Protein AF-A0A3P9JPE1-F1 (afdb_monomer_lite)

Structure (mmCIF, N/CA/C/O backbone):
data_AF-A0A3P9JPE1-F1
#
_entry.id   AF-A0A3P9JPE1-F1
#
loop_
_atom_site.group_PDB
_atom_site.id
_atom_site.type_symbol
_atom_site.label_atom_id
_atom_site.label_alt_id
_atom_site.label_comp_id
_atom_site.label_asym_id
_atom_site.label_entity_id
_atom_site.label_seq_id
_atom_site.pdbx_PDB_ins_code
_atom_site.Cartn_x
_atom_site.Cartn_y
_atom_site.Cartn_z
_atom_site.occupancy
_atom_site.B_iso_or_equiv
_atom_site.auth_seq_id
_atom_site.auth_comp_id
_atom_site.auth_asym_id
_atom_site.auth_atom_id
_atom_site.pdbx_PDB_model_num
ATOM 1 N N . MET A 1 1 ? 8.153 -2.058 37.428 1.00 45.12 1 MET A N 1
ATOM 2 C CA . MET A 1 1 ? 8.034 -2.448 36.004 1.00 45.12 1 MET A CA 1
ATOM 3 C C . MET A 1 1 ? 6.707 -1.949 35.445 1.00 45.12 1 MET A C 1
ATOM 5 O O . MET A 1 1 ? 5.678 -2.517 35.771 1.00 45.12 1 MET A O 1
ATOM 9 N N . SER A 1 2 ? 6.710 -0.888 34.634 1.00 56.78 2 SER A N 1
ATOM 10 C CA . SER A 1 2 ? 5.516 -0.416 33.909 1.00 56.78 2 SER A CA 1
ATOM 11 C C . SER A 1 2 ? 5.601 -0.914 32.462 1.00 56.78 2 SER A C 1
ATOM 13 O O . SER A 1 2 ? 5.912 -0.168 31.542 1.00 56.78 2 SER A O 1
ATOM 15 N N . GLY A 1 3 ? 5.502 -2.238 32.298 1.00 56.34 3 GLY A N 1
ATOM 16 C CA . GLY A 1 3 ? 5.515 -2.904 30.987 1.00 56.34 3 GLY A CA 1
ATOM 17 C C . GLY A 1 3 ? 4.107 -3.179 30.449 1.00 56.34 3 GLY A C 1
ATOM 18 O O . GLY A 1 3 ? 3.908 -3.287 29.239 1.00 56.34 3 GLY A O 1
ATOM 19 N N . SER A 1 4 ? 3.112 -3.242 31.339 1.00 62.50 4 SER A N 1
ATOM 20 C CA . SER A 1 4 ? 1.728 -3.587 30.998 1.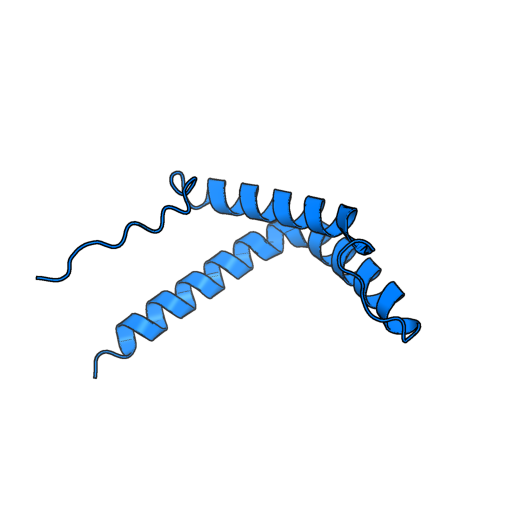00 62.50 4 SER A CA 1
ATOM 21 C C . SER A 1 4 ? 1.057 -2.518 30.128 1.00 62.50 4 SER A C 1
ATOM 23 O O . SER A 1 4 ? 0.357 -2.842 29.177 1.00 62.50 4 SER A O 1
ATOM 25 N N . ASN A 1 5 ? 1.319 -1.236 30.387 1.00 66.62 5 ASN A N 1
ATOM 26 C CA . ASN A 1 5 ? 0.804 -0.105 29.607 1.00 66.62 5 ASN A CA 1
ATOM 27 C C . ASN A 1 5 ? 1.454 0.016 28.213 1.00 66.62 5 ASN A C 1
ATOM 29 O O . ASN A 1 5 ? 0.769 0.366 27.252 1.00 66.62 5 ASN A O 1
ATOM 33 N N . VAL A 1 6 ? 2.744 -0.307 28.066 1.00 72.81 6 VAL A N 1
ATOM 34 C CA . VAL A 1 6 ? 3.431 -0.312 26.758 1.00 72.81 6 VAL A CA 1
ATOM 35 C C . VAL A 1 6 ? 2.906 -1.439 25.864 1.00 72.81 6 VAL A C 1
ATOM 37 O O . VAL A 1 6 ? 2.657 -1.228 24.671 1.00 72.81 6 VAL A O 1
ATOM 40 N N . TRP A 1 7 ? 2.678 -2.620 26.444 1.00 74.38 7 TRP A N 1
ATOM 41 C CA . TRP A 1 7 ? 2.141 -3.765 25.713 1.00 74.38 7 TRP A CA 1
ATOM 42 C C . TRP A 1 7 ? 0.699 -3.517 25.259 1.00 74.38 7 TRP A C 1
ATOM 44 O O . TRP A 1 7 ? 0.392 -3.705 24.081 1.00 74.38 7 TRP A O 1
ATOM 54 N N . THR A 1 8 ? -0.179 -3.028 26.139 1.00 78.00 8 THR A N 1
ATOM 55 C CA . THR A 1 8 ? -1.585 -2.778 25.782 1.00 78.00 8 THR A CA 1
ATOM 56 C C . THR A 1 8 ? -1.716 -1.755 24.653 1.00 78.00 8 THR A C 1
ATOM 58 O O . THR A 1 8 ? -2.390 -2.038 23.663 1.00 78.00 8 THR A O 1
ATOM 61 N N . ARG A 1 9 ? -0.986 -0.630 24.716 1.00 78.06 9 ARG A N 1
ATOM 62 C CA . ARG A 1 9 ? -1.015 0.395 23.653 1.00 78.06 9 ARG A CA 1
ATOM 63 C C . ARG A 1 9 ? -0.477 -0.114 22.315 1.00 78.06 9 ARG A C 1
ATOM 65 O O . ARG A 1 9 ? -1.003 0.239 21.264 1.00 78.06 9 ARG A O 1
ATOM 72 N N . SER A 1 10 ? 0.567 -0.943 22.330 1.00 80.75 10 SER A N 1
ATOM 73 C CA . SER A 1 10 ? 1.103 -1.531 21.093 1.00 80.75 10 SER A CA 1
ATOM 74 C C . SER A 1 10 ? 0.124 -2.525 20.469 1.00 80.75 10 SER A C 1
ATOM 76 O O . SER A 1 10 ? -0.032 -2.566 19.251 1.00 80.75 10 SER A O 1
ATOM 78 N N . ARG A 1 11 ? -0.580 -3.300 21.301 1.00 83.06 11 ARG A N 1
ATOM 79 C CA . ARG A 1 11 ? -1.571 -4.278 20.840 1.00 83.06 11 ARG A CA 1
ATOM 80 C C . ARG A 1 11 ? -2.804 -3.607 20.233 1.00 83.06 11 ARG A C 1
ATOM 82 O O . ARG A 1 11 ? -3.323 -4.084 19.229 1.00 83.06 11 ARG A O 1
ATOM 89 N N . GLU A 1 12 ? -3.234 -2.493 20.812 1.00 81.88 12 GLU A N 1
ATOM 90 C CA . GLU A 1 12 ? -4.317 -1.663 20.279 1.00 81.88 12 GLU A CA 1
ATOM 91 C C . GLU A 1 12 ? -3.956 -1.081 18.906 1.00 81.88 12 GLU A C 1
ATOM 93 O O . GLU A 1 12 ? -4.713 -1.238 17.952 1.00 81.88 12 GLU A O 1
ATOM 98 N N . LYS A 1 13 ? -2.739 -0.537 18.754 1.00 80.06 13 LYS A N 1
ATOM 99 C CA . LYS A 1 13 ? -2.237 -0.082 17.446 1.00 80.06 13 LYS A CA 1
ATOM 100 C C . LYS A 1 13 ? -2.243 -1.189 16.391 1.00 80.06 13 LYS A C 1
ATOM 102 O O . LYS A 1 13 ? -2.635 -0.934 15.258 1.00 80.06 13 LYS A O 1
ATOM 107 N N . MET A 1 14 ? -1.839 -2.410 16.752 1.00 81.38 14 MET A N 1
ATOM 108 C CA . MET A 1 14 ? -1.876 -3.549 15.826 1.00 81.38 14 MET A CA 1
ATOM 109 C C . MET A 1 14 ? -3.303 -3.923 15.412 1.00 81.38 14 MET A C 1
ATOM 111 O O . MET A 1 14 ? -3.528 -4.234 14.244 1.00 81.38 14 MET A O 1
ATOM 115 N N . ARG A 1 15 ? -4.281 -3.856 16.327 1.00 83.19 15 ARG A N 1
ATOM 116 C CA . ARG A 1 15 ? -5.692 -4.093 15.980 1.00 83.19 15 ARG A CA 1
ATOM 117 C C . ARG A 1 15 ? -6.228 -3.040 15.015 1.00 83.19 15 ARG A C 1
ATOM 119 O O . ARG A 1 15 ? -6.843 -3.404 14.019 1.00 83.19 15 ARG A O 1
ATOM 126 N N . ASN A 1 16 ? -5.941 -1.766 15.268 1.00 81.94 16 ASN A N 1
ATOM 127 C CA . ASN A 1 16 ? -6.394 -0.677 14.401 1.00 81.94 16 ASN A CA 1
ATOM 128 C C . ASN A 1 16 ? -5.751 -0.772 13.014 1.00 81.94 16 ASN A C 1
ATOM 130 O O . ASN A 1 16 ? -6.427 -0.619 12.001 1.00 81.94 16 ASN A O 1
ATOM 134 N N . PHE A 1 17 ? -4.460 -1.114 12.963 1.00 81.12 17 PHE A N 1
ATOM 135 C CA . PHE A 1 17 ? -3.772 -1.386 11.705 1.00 81.12 17 PHE A CA 1
ATOM 136 C C . PHE A 1 17 ? -4.419 -2.543 10.939 1.00 81.12 17 PHE A C 1
ATOM 138 O O . PHE A 1 17 ? -4.636 -2.415 9.741 1.00 81.12 17 PHE A O 1
ATOM 145 N N . SER A 1 18 ? -4.781 -3.636 11.620 1.00 83.19 18 SER A N 1
ATOM 146 C CA . SER A 1 18 ? -5.471 -4.768 10.992 1.00 83.19 18 SER A CA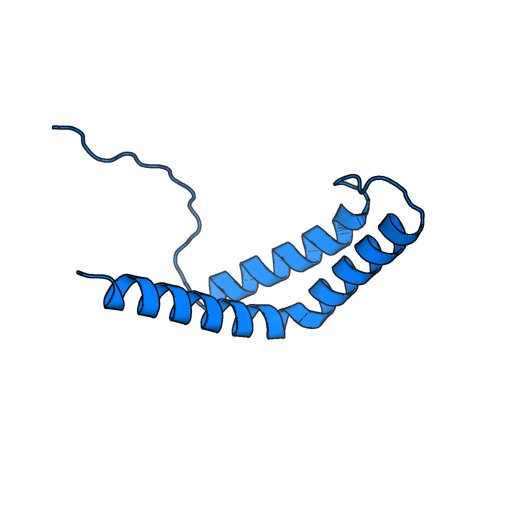 1
ATOM 147 C C . SER A 1 18 ? -6.825 -4.378 10.387 1.00 83.19 18 SER A C 1
ATOM 149 O O . SER A 1 18 ? -7.166 -4.881 9.321 1.00 83.19 18 SER A O 1
ATOM 151 N N . ASP A 1 19 ? -7.586 -3.494 11.040 1.00 84.31 19 ASP A N 1
ATOM 152 C CA . ASP A 1 19 ? -8.887 -3.018 10.540 1.00 84.31 19 ASP A CA 1
ATOM 153 C C . ASP A 1 19 ? -8.757 -2.043 9.360 1.00 84.31 19 ASP A C 1
ATOM 155 O O . ASP A 1 19 ? -9.586 -2.020 8.456 1.00 84.31 19 ASP A O 1
ATOM 159 N N . ILE A 1 20 ? -7.707 -1.221 9.334 1.00 83.44 20 ILE A N 1
ATOM 160 C CA . ILE A 1 20 ? -7.438 -0.369 8.169 1.00 83.44 20 ILE A CA 1
ATOM 161 C C . ILE A 1 20 ? -6.904 -1.219 7.011 1.00 83.44 20 ILE A C 1
ATOM 163 O O . ILE A 1 20 ? -7.301 -1.023 5.866 1.00 83.44 20 ILE A O 1
ATOM 167 N N . PHE A 1 21 ? -6.029 -2.181 7.307 1.00 82.88 21 PHE A N 1
ATOM 168 C CA . PHE A 1 21 ? -5.443 -3.069 6.310 1.00 82.88 21 PHE A CA 1
ATOM 169 C C . PHE A 1 21 ? -6.511 -3.898 5.591 1.00 82.88 21 PHE A C 1
ATOM 171 O O . PHE A 1 21 ? -6.434 -4.045 4.376 1.00 82.88 21 PHE A O 1
ATOM 178 N N . SER A 1 22 ? -7.533 -4.389 6.302 1.00 86.38 22 SER A N 1
ATOM 179 C CA . SER A 1 22 ? -8.634 -5.137 5.679 1.00 86.38 22 SER A CA 1
ATOM 180 C C . SER A 1 22 ? -9.428 -4.299 4.671 1.00 86.38 22 SER A C 1
ATOM 182 O O . SER A 1 22 ? -9.868 -4.833 3.658 1.00 86.38 22 SER A O 1
ATOM 184 N N . LYS A 1 23 ? -9.565 -2.986 4.900 1.00 87.44 23 LYS A N 1
ATOM 185 C CA . LYS A 1 23 ? -10.245 -2.051 3.984 1.00 87.44 23 LYS A CA 1
ATOM 186 C C . LYS A 1 23 ? -9.419 -1.708 2.745 1.00 87.44 23 LYS A C 1
ATOM 188 O O . LYS A 1 23 ? -10.000 -1.306 1.748 1.00 87.44 23 LYS A O 1
ATOM 193 N N . CYS A 1 24 ? -8.098 -1.864 2.823 1.00 91.88 24 CYS A N 1
ATOM 194 C CA . CYS A 1 24 ? -7.147 -1.588 1.742 1.00 91.88 24 CYS A CA 1
ATOM 195 C C . CYS A 1 24 ? -6.511 -2.871 1.179 1.00 91.88 24 CYS A C 1
ATOM 197 O O . CYS A 1 24 ? -5.396 -2.842 0.647 1.00 91.88 24 CYS A O 1
ATOM 199 N N . ALA A 1 25 ? -7.162 -4.022 1.382 1.00 90.62 25 ALA A N 1
ATOM 200 C CA . ALA A 1 25 ? -6.603 -5.328 1.050 1.00 90.62 25 ALA A CA 1
ATOM 201 C C . ALA A 1 25 ? -6.387 -5.496 -0.462 1.00 90.62 25 ALA A C 1
ATOM 203 O O . ALA A 1 25 ? -5.404 -6.115 -0.874 1.00 90.62 25 ALA A O 1
ATOM 204 N N . ASP A 1 26 ? -7.257 -4.904 -1.281 1.00 91.56 26 ASP A N 1
ATOM 205 C CA . ASP A 1 26 ? -7.176 -4.975 -2.739 1.00 91.56 26 ASP A CA 1
ATOM 206 C C . ASP A 1 26 ? -5.973 -4.183 -3.271 1.00 91.56 26 ASP A C 1
ATOM 208 O O . ASP A 1 26 ? -5.169 -4.710 -4.048 1.00 91.56 26 ASP A O 1
ATOM 212 N N . GLU A 1 27 ? -5.775 -2.952 -2.790 1.00 90.81 27 GLU A N 1
ATOM 213 C CA . GLU A 1 27 ? -4.609 -2.131 -3.123 1.00 90.81 27 GLU A CA 1
ATOM 214 C C . GLU A 1 27 ? -3.312 -2.767 -2.600 1.00 90.81 27 GLU A C 1
ATOM 216 O O . GLU A 1 27 ? -2.278 -2.742 -3.275 1.00 90.81 27 GLU A O 1
ATOM 221 N N . ALA A 1 28 ? -3.359 -3.397 -1.420 1.00 89.94 28 ALA A N 1
ATOM 222 C CA . ALA A 1 28 ? -2.214 -4.099 -0.846 1.00 89.94 28 ALA A CA 1
ATOM 223 C C . ALA A 1 28 ? -1.831 -5.326 -1.684 1.00 89.94 28 ALA A C 1
ATOM 225 O O . ALA A 1 28 ? -0.645 -5.567 -1.931 1.00 89.94 28 ALA A O 1
ATOM 226 N N . ALA A 1 29 ? -2.824 -6.080 -2.161 1.00 93.12 29 ALA A N 1
ATOM 227 C CA . ALA A 1 29 ? -2.612 -7.219 -3.041 1.00 93.1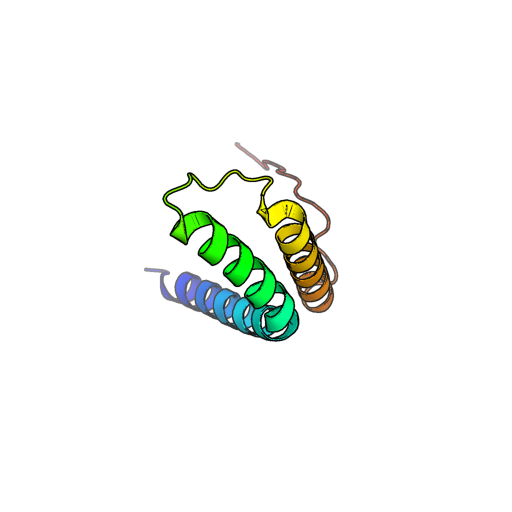2 29 ALA A CA 1
ATOM 228 C C . ALA A 1 29 ? -2.038 -6.788 -4.400 1.00 93.12 29 ALA A C 1
ATOM 230 O O . ALA A 1 29 ? -1.144 -7.458 -4.918 1.00 93.12 29 ALA A O 1
ATOM 231 N N . ALA A 1 30 ? -2.502 -5.671 -4.970 1.00 92.56 30 ALA A N 1
ATOM 232 C CA . ALA A 1 30 ? -1.955 -5.119 -6.211 1.00 92.56 30 ALA A CA 1
ATOM 233 C C . ALA A 1 30 ? -0.474 -4.730 -6.059 1.00 92.56 30 ALA A C 1
ATOM 235 O O . ALA A 1 30 ? 0.366 -5.158 -6.858 1.00 92.56 30 ALA A O 1
ATOM 236 N N . TYR A 1 31 ? -0.129 -4.013 -4.984 1.00 91.81 31 TYR A N 1
ATOM 237 C CA . TYR A 1 31 ? 1.259 -3.663 -4.677 1.00 91.81 31 TYR A CA 1
ATOM 238 C C . TYR A 1 31 ? 2.134 -4.908 -4.466 1.00 91.81 31 TYR A C 1
ATOM 240 O O . TYR A 1 31 ? 3.203 -5.027 -5.069 1.00 91.81 31 TYR A O 1
ATOM 248 N N . GLY A 1 32 ? 1.658 -5.881 -3.682 1.00 90.50 32 GLY A N 1
ATOM 249 C CA . GLY A 1 32 ? 2.364 -7.139 -3.436 1.00 90.50 32 GLY A CA 1
ATOM 250 C C . GLY A 1 32 ? 2.622 -7.945 -4.712 1.00 90.50 32 GLY A C 1
ATOM 251 O O . GLY A 1 32 ? 3.718 -8.475 -4.887 1.00 90.50 32 GLY A O 1
ATOM 252 N N . LYS A 1 33 ? 1.659 -7.984 -5.643 1.00 92.00 33 LYS A N 1
ATOM 253 C CA . LYS A 1 33 ? 1.826 -8.629 -6.957 1.00 92.00 33 LYS A CA 1
ATOM 254 C C . LYS A 1 33 ? 2.913 -7.952 -7.788 1.00 92.00 33 LYS A C 1
ATOM 256 O O . LYS A 1 33 ? 3.756 -8.650 -8.345 1.00 92.00 33 LYS A O 1
ATOM 261 N N . CYS A 1 34 ? 2.931 -6.620 -7.841 1.00 90.38 34 CYS A N 1
ATOM 262 C CA . CYS A 1 34 ? 3.971 -5.876 -8.555 1.00 90.38 34 CYS A CA 1
ATOM 263 C C . CYS A 1 34 ? 5.369 -6.150 -7.968 1.00 90.38 34 CYS A C 1
ATOM 265 O O . CYS A 1 34 ? 6.318 -6.446 -8.699 1.00 90.38 34 CYS A O 1
ATOM 267 N N . VAL A 1 35 ? 5.486 -6.128 -6.637 1.00 90.44 35 VAL A N 1
ATOM 268 C CA . VAL A 1 35 ? 6.737 -6.411 -5.918 1.00 90.44 35 VAL A CA 1
ATOM 269 C C . VAL A 1 35 ? 7.209 -7.845 -6.161 1.00 90.44 35 VAL A C 1
ATOM 271 O O . VAL A 1 35 ? 8.382 -8.069 -6.464 1.00 90.44 35 VAL A O 1
ATOM 274 N N . ALA A 1 36 ? 6.304 -8.820 -6.072 1.00 90.12 36 ALA A N 1
ATOM 275 C CA . ALA A 1 36 ? 6.618 -10.226 -6.301 1.00 90.12 36 ALA A CA 1
ATOM 276 C C . ALA A 1 36 ? 7.042 -10.482 -7.754 1.00 90.12 36 ALA A C 1
ATOM 278 O O . ALA A 1 36 ? 8.046 -11.149 -7.984 1.00 90.12 36 ALA A O 1
ATOM 279 N N . ALA A 1 37 ? 6.344 -9.896 -8.731 1.00 87.38 37 ALA A N 1
ATOM 280 C CA . ALA A 1 37 ? 6.713 -9.996 -10.143 1.00 87.38 37 ALA A CA 1
ATOM 281 C C . ALA A 1 37 ? 8.102 -9.396 -10.420 1.00 87.38 37 ALA A C 1
ATOM 283 O O . ALA A 1 37 ? 8.889 -9.966 -11.171 1.00 87.38 37 ALA A O 1
ATOM 284 N N . THR A 1 38 ? 8.427 -8.278 -9.766 1.00 83.88 38 THR A N 1
ATOM 285 C CA . THR A 1 38 ? 9.720 -7.596 -9.922 1.00 83.88 38 THR A CA 1
ATOM 286 C C . THR A 1 38 ? 10.866 -8.381 -9.275 1.00 83.88 38 THR A C 1
ATOM 288 O O . THR A 1 38 ? 11.929 -8.552 -9.871 1.00 83.88 38 THR A O 1
ATOM 291 N N . THR A 1 39 ? 10.653 -8.906 -8.066 1.00 82.44 39 THR A N 1
ATOM 292 C CA . THR A 1 39 ? 11.679 -9.665 -7.327 1.00 82.44 39 THR A CA 1
ATOM 293 C C . THR A 1 39 ? 11.868 -11.092 -7.842 1.00 82.44 39 THR A C 1
ATOM 295 O O . THR A 1 39 ? 12.973 -11.628 -7.742 1.00 82.44 39 THR A O 1
ATOM 298 N N . ALA A 1 40 ? 10.849 -11.691 -8.471 1.00 79.38 40 ALA A N 1
ATOM 299 C CA . ALA A 1 40 ? 10.950 -13.005 -9.112 1.00 79.38 40 ALA A CA 1
ATOM 300 C C . ALA A 1 40 ? 12.051 -13.062 -10.188 1.00 79.38 40 ALA A C 1
ATOM 302 O O . ALA A 1 40 ? 12.658 -14.110 -10.398 1.00 79.38 40 ALA A O 1
ATOM 303 N N . GLY A 1 41 ? 12.363 -11.931 -10.831 1.00 72.12 41 GLY A N 1
ATOM 304 C CA . GLY A 1 41 ? 13.402 -11.823 -11.858 1.00 72.12 41 GLY A CA 1
ATOM 305 C C . GLY A 1 41 ? 14.834 -11.632 -11.342 1.00 72.12 41 GLY A C 1
ATOM 306 O O . GLY A 1 41 ? 15.704 -11.306 -12.145 1.00 72.12 41 GLY A O 1
ATOM 307 N N . ARG A 1 42 ? 15.099 -11.767 -10.028 1.00 68.56 42 ARG A N 1
ATOM 308 C CA . ARG A 1 42 ? 16.376 -11.382 -9.372 1.00 68.56 42 ARG A CA 1
ATOM 309 C C . ARG A 1 42 ? 16.779 -9.916 -9.598 1.00 68.56 42 ARG A C 1
ATOM 311 O O . ARG A 1 42 ? 17.927 -9.551 -9.354 1.00 68.56 42 ARG A O 1
ATOM 318 N N . GLN A 1 43 ? 15.856 -9.077 -10.067 1.00 71.25 43 GLN A N 1
ATOM 319 C CA . GLN A 1 43 ? 16.099 -7.651 -10.196 1.00 71.25 43 GLN A CA 1
ATOM 320 C C . GLN A 1 43 ? 15.973 -6.985 -8.833 1.00 71.25 43 GLN A C 1
ATOM 322 O O . GLN A 1 43 ? 15.072 -7.287 -8.047 1.00 71.25 43 GLN A O 1
ATOM 327 N N . GLU A 1 44 ? 16.899 -6.074 -8.559 1.00 75.75 44 GLU A N 1
ATOM 328 C CA . GLU A 1 44 ? 16.854 -5.260 -7.358 1.00 75.75 44 GLU A CA 1
ATOM 329 C C . GLU A 1 44 ? 15.631 -4.341 -7.426 1.00 75.75 44 GLU A C 1
ATOM 331 O O . GLU A 1 44 ? 15.400 -3.643 -8.421 1.00 75.75 44 GLU A O 1
ATOM 336 N N . LEU A 1 45 ? 14.808 -4.382 -6.380 1.00 76.00 45 LEU A N 1
ATOM 337 C CA . LEU A 1 45 ? 13.545 -3.666 -6.354 1.00 76.00 45 LEU A CA 1
ATOM 338 C C . LEU A 1 45 ? 13.805 -2.159 -6.263 1.00 76.00 45 LEU A C 1
ATOM 340 O O . LEU A 1 45 ? 14.088 -1.623 -5.193 1.00 76.00 45 LEU A O 1
ATOM 344 N N . LYS A 1 46 ? 13.704 -1.460 -7.394 1.00 77.50 46 LYS A N 1
ATOM 345 C CA . LYS A 1 46 ? 13.787 0.003 -7.426 1.00 77.50 46 LYS A CA 1
ATOM 346 C C . LYS A 1 46 ? 12.474 0.605 -6.937 1.00 77.50 46 LYS A C 1
ATOM 348 O O . LYS A 1 46 ? 11.394 0.171 -7.334 1.00 77.50 46 LYS A O 1
ATOM 353 N N . LYS A 1 47 ? 12.590 1.643 -6.106 1.00 72.12 47 LYS A N 1
ATOM 354 C CA . LYS A 1 47 ? 11.478 2.335 -5.433 1.00 72.12 47 LYS A CA 1
ATOM 355 C C . LYS A 1 47 ? 10.358 2.782 -6.386 1.00 72.12 47 LYS A C 1
ATOM 357 O O . LYS A 1 47 ? 9.202 2.828 -5.981 1.00 72.12 47 LYS A O 1
ATOM 362 N N . ASP A 1 48 ? 10.692 3.052 -7.645 1.00 81.25 48 ASP A N 1
A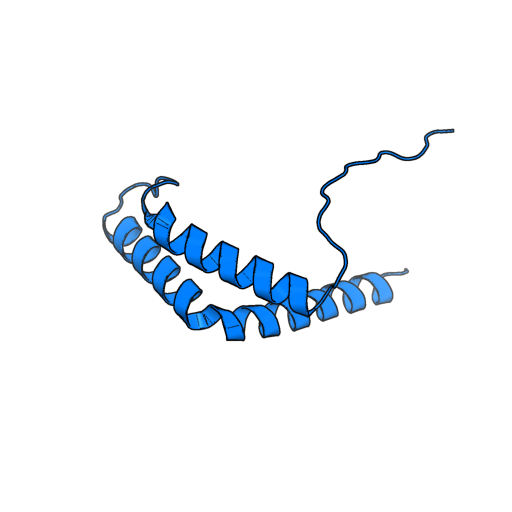TOM 363 C CA . ASP A 1 48 ? 9.761 3.633 -8.613 1.00 81.25 48 ASP A CA 1
ATOM 364 C C . ASP A 1 48 ? 8.998 2.592 -9.453 1.00 81.25 48 ASP A C 1
ATOM 366 O O . ASP A 1 48 ? 8.007 2.932 -10.095 1.00 81.25 48 ASP A O 1
ATOM 370 N N . LEU A 1 49 ? 9.405 1.313 -9.429 1.00 83.19 49 LEU A N 1
ATOM 371 C CA . LEU A 1 49 ? 8.811 0.268 -10.281 1.00 83.19 49 LEU A CA 1
ATOM 372 C C . LEU A 1 49 ? 7.345 -0.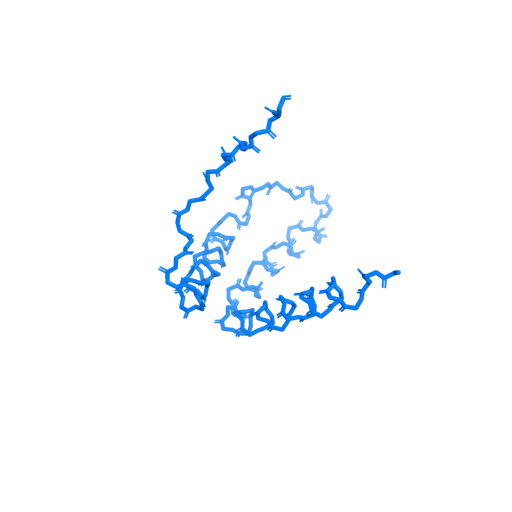016 -9.937 1.00 83.19 49 LEU A C 1
ATOM 374 O O . LEU A 1 49 ? 6.519 -0.178 -10.829 1.00 83.19 49 LEU A O 1
ATOM 378 N N . CYS A 1 50 ? 7.017 -0.020 -8.645 1.00 90.06 50 CYS A N 1
ATOM 379 C CA . CYS A 1 50 ? 5.657 -0.226 -8.144 1.00 90.06 50 CYS A CA 1
ATOM 380 C C . CYS A 1 50 ? 5.055 1.059 -7.560 1.00 90.06 50 CYS A C 1
ATOM 382 O O . CYS A 1 50 ? 4.172 0.989 -6.706 1.00 90.06 50 CYS A O 1
ATOM 384 N N . ALA A 1 51 ? 5.534 2.234 -7.993 1.00 90.44 51 ALA A N 1
ATOM 385 C CA . ALA A 1 51 ? 5.123 3.521 -7.429 1.00 90.44 51 ALA A CA 1
ATOM 386 C C . ALA A 1 51 ? 3.613 3.759 -7.537 1.00 90.44 51 ALA A C 1
ATOM 388 O O . ALA A 1 51 ? 3.005 4.209 -6.573 1.00 90.44 51 ALA A O 1
ATOM 389 N N . LYS A 1 52 ? 2.994 3.398 -8.667 1.00 90.00 52 LYS A N 1
ATOM 390 C CA . LYS A 1 52 ? 1.546 3.561 -8.877 1.00 90.00 52 LYS A CA 1
ATOM 391 C C . LYS A 1 52 ? 0.729 2.789 -7.839 1.00 90.00 52 LYS A C 1
ATOM 393 O O . LYS A 1 52 ? -0.138 3.362 -7.183 1.00 90.00 52 LYS A O 1
ATOM 398 N N . GLU A 1 53 ? 1.075 1.522 -7.628 1.00 91.44 53 GLU A N 1
ATOM 399 C CA . GLU A 1 53 ? 0.356 0.665 -6.679 1.00 91.44 53 GLU A CA 1
ATOM 400 C C . GLU A 1 53 ? 0.650 1.058 -5.233 1.00 91.44 53 GLU A C 1
ATOM 402 O O . GLU A 1 53 ? -0.219 1.001 -4.364 1.00 91.44 53 GLU A O 1
ATOM 407 N N . PHE A 1 54 ? 1.868 1.539 -4.980 1.00 90.25 54 PHE A N 1
ATOM 408 C CA . PHE A 1 54 ? 2.236 2.095 -3.689 1.00 90.25 54 PHE A CA 1
ATOM 409 C C . PHE A 1 54 ? 1.456 3.376 -3.366 1.00 90.25 54 PHE A C 1
ATOM 411 O O . PHE A 1 54 ? 1.006 3.546 -2.234 1.00 90.25 54 PHE A O 1
ATOM 418 N N . GLU A 1 55 ? 1.265 4.277 -4.332 1.00 91.00 55 GLU A N 1
ATOM 419 C CA . GLU A 1 55 ? 0.484 5.499 -4.132 1.00 91.00 55 GLU A CA 1
ATOM 420 C C . GLU A 1 55 ? -1.001 5.212 -3.903 1.00 91.00 55 GLU A C 1
ATOM 422 O O . GLU A 1 55 ? -1.605 5.828 -3.017 1.00 91.00 55 GLU A O 1
ATOM 427 N N . ALA A 1 56 ? -1.578 4.246 -4.625 1.00 90.88 56 ALA A N 1
ATOM 428 C CA . ALA A 1 56 ? -2.944 3.781 -4.388 1.00 90.88 56 ALA A CA 1
ATOM 429 C C . ALA A 1 56 ? -3.104 3.237 -2.956 1.00 90.88 56 ALA A C 1
ATOM 431 O O . ALA A 1 56 ? -3.959 3.706 -2.197 1.00 90.88 56 ALA A O 1
ATOM 432 N N . LEU A 1 57 ? -2.201 2.343 -2.541 1.00 89.81 57 LEU A N 1
ATOM 433 C CA . LEU A 1 57 ? -2.181 1.767 -1.197 1.00 89.81 57 LEU A CA 1
ATOM 434 C C . LEU A 1 57 ? -1.995 2.836 -0.109 1.00 89.81 57 LEU A C 1
ATOM 436 O O . LEU A 1 57 ? -2.733 2.872 0.878 1.00 89.81 57 LEU A O 1
ATOM 440 N N . LYS A 1 58 ? -1.041 3.754 -0.296 1.00 89.50 58 LYS A N 1
ATOM 441 C CA . LYS A 1 58 ? -0.791 4.879 0.617 1.00 89.50 58 LYS A CA 1
ATOM 442 C C . LYS A 1 58 ? -2.026 5.763 0.754 1.00 89.50 58 LYS A C 1
ATOM 444 O O . LYS A 1 58 ? -2.369 6.167 1.864 1.00 89.50 58 LYS A O 1
ATOM 449 N N . THR A 1 59 ? -2.700 6.059 -0.353 1.00 90.62 59 THR A N 1
ATOM 450 C CA . THR A 1 59 ? -3.921 6.870 -0.350 1.00 90.62 59 THR A CA 1
ATOM 451 C C . THR A 1 59 ? -5.033 6.182 0.433 1.00 90.62 59 THR A C 1
ATOM 453 O O . THR A 1 59 ? -5.703 6.839 1.232 1.00 90.62 59 THR A O 1
ATOM 456 N N . CYS A 1 60 ? -5.196 4.867 0.267 1.00 89.50 60 CYS A N 1
ATOM 457 C CA . CYS A 1 60 ? -6.167 4.096 1.034 1.00 89.50 60 CYS A CA 1
ATOM 458 C C . CYS A 1 60 ? -5.848 4.118 2.540 1.00 89.50 60 CYS A C 1
ATOM 460 O O . CYS A 1 60 ? -6.722 4.451 3.341 1.00 89.50 60 CYS A O 1
ATOM 462 N N . PHE A 1 61 ? -4.586 3.907 2.939 1.00 87.88 61 PHE A N 1
ATOM 463 C CA . PHE A 1 61 ? -4.180 4.006 4.347 1.00 87.88 61 PHE A CA 1
ATOM 464 C C . PHE A 1 61 ? -4.421 5.391 4.942 1.00 87.88 61 PHE A C 1
ATOM 466 O O . PHE A 1 61 ? -4.954 5.496 6.042 1.00 87.88 61 PHE A O 1
ATOM 473 N N . VAL A 1 62 ? -4.054 6.463 4.235 1.00 87.31 62 VAL A N 1
ATOM 474 C CA . VAL A 1 62 ? -4.268 7.836 4.719 1.00 87.31 62 VAL A CA 1
ATOM 475 C C . VAL A 1 62 ? -5.761 8.118 4.896 1.00 87.31 62 VAL A C 1
ATOM 477 O O . VAL A 1 62 ? -6.146 8.722 5.895 1.00 87.31 62 VAL A O 1
ATOM 480 N N . LYS A 1 63 ? -6.618 7.646 3.982 1.00 84.94 63 LYS A N 1
ATOM 481 C CA . LYS A 1 63 ? -8.078 7.743 4.136 1.00 84.94 63 LYS A CA 1
ATOM 482 C C . LYS A 1 63 ? -8.577 6.925 5.331 1.00 84.94 63 LYS A C 1
ATOM 484 O O . LYS A 1 63 ? -9.330 7.451 6.144 1.00 84.94 63 LYS A O 1
ATOM 489 N N . GLY A 1 64 ? -8.123 5.681 5.482 1.00 80.94 64 GLY A N 1
ATOM 490 C CA . GLY A 1 64 ? -8.499 4.810 6.599 1.00 80.94 64 GLY A CA 1
ATOM 491 C C . GLY A 1 64 ? -8.064 5.351 7.965 1.00 80.94 64 GLY A C 1
ATOM 492 O O . GLY A 1 64 ? -8.819 5.268 8.931 1.00 80.94 64 GLY A O 1
ATOM 493 N N . LEU A 1 65 ? -6.892 5.989 8.030 1.00 76.25 65 LEU A N 1
ATOM 494 C CA . LEU A 1 65 ? -6.383 6.662 9.226 1.00 76.25 65 LEU A CA 1
ATOM 495 C C . LEU A 1 65 ? -7.182 7.926 9.559 1.00 76.25 65 LEU A C 1
ATOM 497 O O . LEU A 1 65 ? -7.525 8.126 10.720 1.00 76.25 65 LEU A O 1
ATOM 501 N N . LYS A 1 66 ? -7.532 8.747 8.559 1.00 66.31 66 LYS A N 1
ATOM 502 C CA . LYS A 1 66 ? -8.374 9.945 8.751 1.00 66.31 66 LYS A CA 1
ATOM 503 C C . LYS A 1 66 ? -9.771 9.604 9.280 1.00 66.31 66 LYS A C 1
ATOM 505 O O . LYS A 1 66 ? -10.350 10.387 10.022 1.00 66.31 66 LYS A O 1
ATOM 510 N N . LEU A 1 67 ? -10.300 8.428 8.938 1.00 57.88 67 LEU A N 1
ATOM 511 C CA . LEU A 1 67 ? -11.589 7.948 9.449 1.00 57.88 67 LEU A CA 1
ATOM 512 C C . LEU A 1 67 ? -11.516 7.427 10.897 1.00 57.88 67 LEU A C 1
ATOM 514 O O . LEU A 1 67 ? -12.532 7.431 11.584 1.00 57.88 67 LEU A O 1
ATOM 518 N N . GLN A 1 68 ? -10.341 7.000 11.375 1.00 54.66 68 GLN A N 1
ATOM 519 C CA . GLN A 1 68 ? -10.129 6.571 12.769 1.00 54.66 68 GLN A CA 1
ATOM 520 C C . GLN A 1 68 ? -9.543 7.677 13.669 1.00 54.66 68 GLN A C 1
ATOM 522 O O . GLN A 1 68 ? -9.584 7.551 14.890 1.00 54.66 68 GLN A O 1
ATOM 527 N N . HIS A 1 69 ? -9.032 8.769 13.093 1.00 43.53 69 HIS A N 1
ATOM 528 C CA . HIS A 1 69 ? -8.515 9.942 13.798 1.00 43.53 69 HIS A CA 1
ATOM 529 C C . HIS A 1 69 ? -8.866 11.230 13.025 1.00 43.53 69 HIS A C 1
ATOM 531 O O . HIS A 1 69 ? -8.195 11.521 12.033 1.00 43.53 69 HIS A O 1
ATOM 537 N N . PRO A 1 70 ? -9.821 12.065 13.487 1.00 41.75 70 PRO A N 1
ATOM 538 C CA . PRO A 1 70 ? -10.075 13.385 12.896 1.00 41.75 70 PRO A CA 1
ATOM 539 C C . PRO A 1 70 ? -8.937 14.409 13.102 1.00 41.75 70 PRO A C 1
ATOM 541 O O . PRO A 1 70 ? -9.123 15.582 12.809 1.00 41.75 70 PRO A O 1
ATOM 544 N N . ASP A 1 71 ? -7.754 14.004 13.579 1.00 42.28 71 ASP A N 1
ATOM 545 C CA . ASP A 1 71 ? -6.673 14.936 13.906 1.00 42.28 71 ASP A CA 1
ATOM 546 C C . ASP A 1 71 ? -5.296 14.259 13.816 1.00 42.28 71 ASP A C 1
ATOM 548 O O . ASP A 1 71 ? -4.777 13.783 14.820 1.00 42.28 71 ASP A O 1
ATOM 552 N N . GLN A 1 72 ? -4.722 14.135 12.612 1.00 39.75 72 GLN A N 1
ATOM 553 C CA . GLN A 1 72 ? -3.271 13.978 12.389 1.00 39.75 72 GLN A CA 1
ATOM 554 C C . GLN A 1 72 ? -2.917 14.343 10.932 1.00 39.75 72 GLN A C 1
ATOM 556 O O . GLN A 1 72 ? -2.474 13.511 10.137 1.00 39.75 72 GLN A O 1
ATOM 561 N N . GLU A 1 73 ? -3.089 15.613 10.572 1.00 39.53 73 GLU A N 1
ATOM 562 C CA . GLU A 1 73 ? -2.261 16.240 9.541 1.00 39.53 73 GLU A CA 1
ATOM 563 C C . GLU A 1 73 ? -1.197 17.059 10.272 1.00 39.53 73 GLU A C 1
ATOM 565 O O . GLU A 1 73 ? -1.460 18.153 10.760 1.00 39.53 73 GLU A O 1
ATOM 570 N N . GLY A 1 74 ? -0.000 16.495 10.444 1.00 37.38 74 GLY A N 1
ATOM 571 C CA . GLY A 1 74 ? 1.072 17.233 11.102 1.00 37.38 74 GLY A CA 1
ATOM 572 C C . GLY A 1 74 ? 2.147 16.371 11.729 1.00 37.38 74 GLY A C 1
ATOM 573 O O . GLY A 1 74 ? 2.266 16.293 12.948 1.00 37.38 74 GLY A O 1
ATOM 574 N N . THR A 1 75 ? 3.049 15.848 10.905 1.00 44.94 75 THR A N 1
ATOM 575 C CA . THR A 1 75 ? 4.454 15.782 11.312 1.00 44.94 75 THR A CA 1
ATOM 576 C C . THR A 1 75 ? 4.927 17.199 11.650 1.00 44.94 75 THR A C 1
ATOM 578 O O . THR A 1 75 ? 5.414 17.927 10.789 1.00 44.94 75 THR A O 1
ATOM 581 N N . LYS A 1 76 ? 4.780 17.611 12.909 1.00 37.94 76 LYS A N 1
ATOM 582 C CA . LYS A 1 76 ? 5.631 18.631 13.517 1.00 37.94 76 LYS A CA 1
ATOM 583 C C . LYS A 1 76 ? 6.350 17.975 14.681 1.00 37.94 76 LYS A C 1
ATOM 585 O O . LYS A 1 76 ? 5.839 17.870 15.791 1.00 37.94 76 LYS A O 1
ATOM 590 N N . THR A 1 77 ? 7.567 17.531 14.392 1.00 48.06 77 THR A N 1
ATOM 591 C CA . THR A 1 77 ? 8.680 17.529 15.338 1.00 48.06 77 THR A CA 1
ATOM 592 C C . THR A 1 77 ? 8.707 18.878 16.057 1.00 48.06 77 THR A C 1
ATOM 594 O O . THR A 1 77 ? 9.263 19.848 15.558 1.00 48.06 77 THR A O 1
ATOM 597 N N . 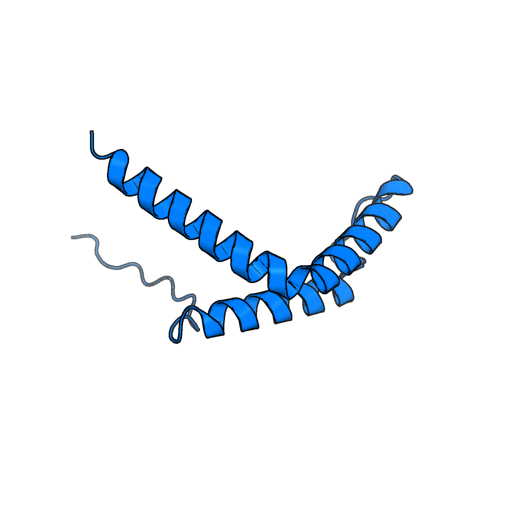SER A 1 78 ? 8.054 18.953 17.213 1.00 39.94 78 SER A N 1
ATOM 598 C CA . SER A 1 78 ? 8.176 20.061 18.153 1.00 39.94 78 SER A CA 1
ATOM 599 C C . SER A 1 78 ? 8.826 19.500 19.405 1.00 39.94 78 SER A C 1
ATOM 601 O O . SER A 1 78 ? 8.158 19.124 20.366 1.00 39.94 78 SER A O 1
ATOM 603 N N . THR A 1 79 ? 10.153 19.410 19.358 1.00 54.22 79 THR A N 1
ATOM 604 C CA . THR A 1 79 ? 11.021 19.360 20.537 1.00 54.22 79 THR A CA 1
ATOM 605 C C . THR A 1 79 ? 10.500 20.338 21.587 1.00 54.22 79 THR A C 1
ATOM 607 O O . THR A 1 79 ? 10.538 21.548 21.376 1.00 54.22 79 THR A O 1
ATOM 610 N N . ARG A 1 80 ? 9.994 19.820 22.711 1.00 45.22 80 ARG A N 1
ATOM 611 C CA . ARG A 1 80 ? 9.664 20.619 23.892 1.00 45.22 80 ARG A CA 1
ATOM 612 C C . ARG A 1 80 ? 10.592 20.213 25.035 1.00 45.22 80 ARG A C 1
ATOM 614 O O . ARG A 1 80 ? 10.563 19.070 25.475 1.00 45.22 80 ARG A O 1
ATOM 621 N N . ASN A 1 81 ? 11.342 21.217 25.482 1.00 37.72 81 ASN A N 1
ATOM 622 C CA . ASN A 1 81 ? 12.037 21.385 26.757 1.00 37.72 81 ASN A CA 1
ATOM 623 C C . ASN A 1 81 ? 13.200 20.452 27.105 1.00 37.72 81 ASN A C 1
ATOM 625 O O . ASN A 1 81 ? 13.020 19.340 27.595 1.00 37.72 81 ASN A O 1
ATOM 629 N N . LYS A 1 82 ? 14.406 21.025 27.025 1.00 51.47 82 LYS A N 1
ATOM 630 C CA . LYS A 1 82 ? 15.372 20.902 28.117 1.00 51.47 82 LYS A CA 1
ATOM 631 C C . LYS A 1 82 ? 15.188 22.101 29.049 1.00 51.47 82 LYS A C 1
ATOM 633 O O . LYS A 1 82 ? 15.043 23.223 28.563 1.00 51.47 82 LYS A O 1
ATOM 638 N N . TYR A 1 83 ? 15.128 21.805 30.344 1.00 42.44 83 TYR A N 1
ATOM 639 C CA . TYR A 1 83 ? 15.549 22.722 31.399 1.00 42.44 83 TYR A CA 1
ATOM 640 C C . TYR A 1 83 ? 17.035 23.046 31.232 1.00 42.44 83 TYR A C 1
ATOM 642 O O . TYR A 1 83 ? 17.760 22.155 30.724 1.00 42.44 83 TYR A O 1
#

Foldseek 3Di:
DPVPVVVVVVVVVVVLVVVLCVQLVVLVVLLVVQVCVCVVVVHDDDPVSSVVSVVSSVVSSVVSVCVVDVDDPDPDPDDDDDD

pLDDT: mean 74.51, std 17.74, range [37.38, 93.12]

Radius of gyration: 17.56 Å; chains: 1; bounding box: 28×36×48 Å

InterPro domains:
  IPR034595 NADH dehydrogenase [ubiquinone] 1 alpha subcomplex assembly factor 8 [PTHR34561] (6-66)

Organism: Oryzias latipes (NCBI:txid8090)

Sequence (83 aa):
MSGSNVWTRSREKMRNFSDIFSKCADEAAAYGKCVAATTAGRQELKKDLCAKEFEALKTCFVKGLKLQHPDQEGTKTSTRNKY

Secondary structure (DSSP, 8-state):
---HHHHHHHHHHHHHHHHHHHHTHHHHHHHHHHHHHHHHTT----TTTTHHHHHHHHHHHHHHHHHH-S-------------